Protein AF-A0A379UUY2-F1 (afdb_monomer)

Solvent-accessible surface area (backbone atoms only — not comparable to full-atom values): 5292 Å² total; per-residue (Å²): 141,87,84,82,58,84,93,48,58,80,80,43,81,86,56,57,68,67,59,55,49,51,51,55,52,46,52,56,48,60,76,78,46,75,72,44,79,42,80,49,97,50,88,100,39,69,44,76,44,72,90,71,83,90,70,68,75,93,80,58,83,89,85,84,68,92,90,55,91,86,84,86,87,131

pLDDT: mean 82.48, std 10.16, range [55.16, 93.88]

InterPro domains:
  IPR004375 NanQ anomerase/TabA/YiaL family [PF04074] (1-67)

Foldseek 3Di:
DDDDDLVVCVVCPVDDVVVNVQSVQLVVCQVPDDADWAADPDPPDIHGRDDDDDDDPVPDDDDDDPPDDDDDDD

Mean predicted aligned error: 7.1 Å

Sequence (74 aa):
MLYGNIEQLTLLPYVNNIIKKLIIEAVKIAEDQPAGRYELSFPESFLMISEGETHSSLNRKAELHKNISMFRFY

Structure (mmCIF, N/CA/C/O backbone):
data_AF-A0A379UUY2-F1
#
_entry.id   AF-A0A379UUY2-F1
#
loop_
_atom_site.group_PDB
_atom_site.id
_atom_site.type_symbol
_atom_site.label_atom_id
_atom_site.label_alt_id
_atom_site.label_comp_id
_atom_site.label_asym_id
_atom_site.label_entity_id
_atom_site.label_seq_id
_atom_site.pdbx_PDB_ins_code
_atom_site.Cartn_x
_atom_site.Cartn_y
_atom_site.Cartn_z
_atom_site.occupancy
_atom_site.B_iso_or_equiv
_atom_site.auth_seq_id
_atom_site.auth_comp_id
_atom_site.auth_asym_id
_atom_site.auth_atom_id
_atom_site.pdbx_PDB_model_num
ATOM 1 N N . MET A 1 1 ? -2.833 -15.802 0.981 1.00 71.94 1 MET A N 1
ATOM 2 C CA . MET A 1 1 ? -2.585 -14.799 -0.074 1.00 71.94 1 MET A CA 1
ATOM 3 C C . MET A 1 1 ? -3.936 -14.239 -0.474 1.00 71.94 1 MET A C 1
ATOM 5 O O . MET A 1 1 ? -4.824 -15.037 -0.742 1.00 71.94 1 MET A O 1
ATOM 9 N N . LEU A 1 2 ? -4.130 -12.923 -0.394 1.00 78.00 2 LEU A N 1
ATOM 10 C CA . LEU A 1 2 ? -5.383 -12.255 -0.762 1.00 78.00 2 LEU A CA 1
ATOM 11 C C . LEU A 1 2 ? -5.107 -11.369 -1.975 1.00 78.00 2 LEU A C 1
ATOM 13 O O . LEU A 1 2 ? -4.087 -10.686 -2.002 1.00 78.00 2 LEU A O 1
ATOM 17 N N . TYR A 1 3 ? -6.013 -11.390 -2.946 1.00 79.50 3 TYR A N 1
ATOM 18 C CA . TYR A 1 3 ? -5.966 -10.548 -4.137 1.00 79.50 3 TYR A CA 1
ATOM 19 C C . TYR A 1 3 ? -7.260 -9.746 -4.220 1.00 79.50 3 TYR A C 1
ATOM 21 O O . TYR A 1 3 ? -8.321 -10.250 -3.851 1.00 79.50 3 TYR A O 1
ATOM 29 N N . GLY A 1 4 ? -7.176 -8.504 -4.683 1.00 81.19 4 GLY A N 1
ATOM 30 C CA . GLY A 1 4 ? -8.330 -7.622 -4.795 1.00 81.19 4 GLY A CA 1
ATOM 31 C C . GLY A 1 4 ? -7.987 -6.329 -5.521 1.00 81.19 4 GLY A C 1
ATOM 32 O O . GLY A 1 4 ? -6.818 -6.041 -5.764 1.00 81.19 4 GLY A O 1
ATOM 33 N N . ASN A 1 5 ? -9.023 -5.565 -5.860 1.00 84.69 5 ASN A N 1
ATOM 34 C CA . ASN A 1 5 ? -8.899 -4.246 -6.470 1.00 84.69 5 ASN A CA 1
ATOM 35 C C . ASN A 1 5 ? -8.924 -3.164 -5.370 1.00 84.69 5 ASN A C 1
ATOM 37 O O . ASN A 1 5 ? -9.809 -3.174 -4.509 1.00 84.69 5 ASN A O 1
ATOM 41 N N . ILE A 1 6 ? -7.967 -2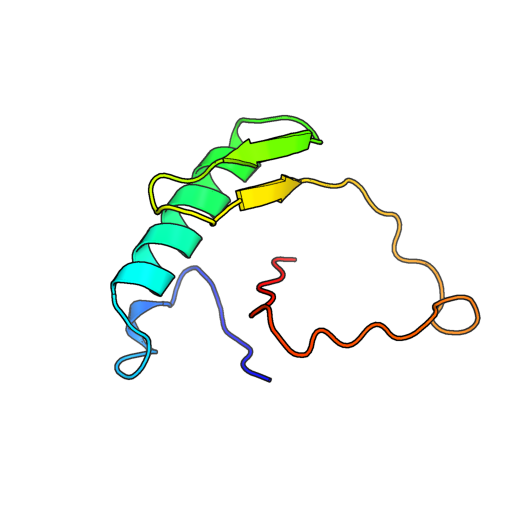.230 -5.413 1.00 85.38 6 ILE A N 1
ATOM 42 C CA . ILE A 1 6 ? -7.876 -1.079 -4.500 1.00 85.38 6 ILE A CA 1
ATOM 43 C C . ILE A 1 6 ? -9.111 -0.165 -4.565 1.00 85.38 6 ILE A C 1
ATOM 45 O O . ILE A 1 6 ? -9.485 0.444 -3.567 1.00 85.38 6 ILE A O 1
ATOM 49 N N . GLU A 1 7 ? -9.806 -0.127 -5.698 1.00 86.44 7 GLU A N 1
ATOM 50 C CA . GLU A 1 7 ? -11.040 0.642 -5.886 1.00 86.44 7 GLU A CA 1
ATOM 51 C C . GLU A 1 7 ? -12.249 -0.027 -5.212 1.00 86.44 7 GLU A C 1
ATOM 53 O O . GLU A 1 7 ? -13.290 0.594 -5.011 1.00 86.44 7 GLU A O 1
ATOM 58 N N . GLN A 1 8 ? -12.122 -1.304 -4.833 1.00 86.81 8 GLN A N 1
ATOM 59 C CA . GLN A 1 8 ? -13.205 -2.128 -4.290 1.00 86.81 8 GLN A CA 1
ATOM 60 C C . GLN A 1 8 ? -12.922 -2.621 -2.862 1.00 86.81 8 GLN A C 1
ATOM 62 O O . GLN A 1 8 ? -13.452 -3.645 -2.429 1.00 86.81 8 GLN A O 1
ATOM 67 N N . LEU A 1 9 ? -12.128 -1.880 -2.077 1.00 83.19 9 LEU A N 1
ATOM 68 C CA . LEU A 1 9 ? -11.803 -2.215 -0.676 1.00 83.19 9 LEU A CA 1
ATOM 69 C C . LEU A 1 9 ? -13.036 -2.382 0.233 1.00 83.19 9 LEU A C 1
ATOM 71 O O . LEU A 1 9 ? -12.960 -3.017 1.291 1.00 83.19 9 LEU A O 1
ATOM 75 N N . THR A 1 10 ? -14.179 -1.820 -0.160 1.00 82.81 10 THR A N 1
ATOM 76 C CA . THR A 1 10 ? -15.468 -1.976 0.528 1.00 82.81 10 THR A CA 1
ATOM 77 C C . THR A 1 10 ? -15.983 -3.417 0.498 1.00 82.81 10 THR A C 1
ATOM 79 O O . THR A 1 10 ? -16.647 -3.829 1.446 1.00 82.81 10 THR A O 1
ATOM 82 N N . LEU A 1 11 ? -15.602 -4.213 -0.510 1.00 84.38 11 LEU A N 1
ATOM 83 C CA . LEU A 1 11 ? -15.964 -5.631 -0.646 1.00 84.38 11 LEU A CA 1
ATOM 84 C C . LEU A 1 11 ? -15.183 -6.556 0.300 1.00 84.38 11 LEU A C 1
ATOM 86 O O . LEU A 1 11 ? -15.417 -7.762 0.317 1.00 84.38 11 LEU A O 1
ATOM 90 N N . LEU A 1 12 ? -14.270 -6.006 1.107 1.00 83.62 12 LEU A N 1
ATOM 91 C CA . LEU A 1 12 ? -13.464 -6.738 2.083 1.00 83.62 12 LEU A CA 1
ATOM 92 C C . LEU A 1 12 ? -13.942 -6.430 3.517 1.00 83.62 12 LEU A C 1
ATOM 94 O O . LEU A 1 12 ? -13.243 -5.735 4.263 1.00 83.62 12 LEU A O 1
ATOM 98 N N . PRO A 1 13 ? -15.133 -6.892 3.947 1.00 80.81 13 PRO A N 1
ATOM 99 C CA . PRO A 1 13 ? -15.702 -6.540 5.254 1.00 80.81 13 PRO A CA 1
ATOM 100 C C . PRO A 1 13 ? -14.885 -7.092 6.430 1.00 80.81 13 PRO A C 1
ATOM 102 O O . PRO A 1 13 ? -14.898 -6.517 7.512 1.00 80.81 13 PRO A O 1
ATOM 105 N N . TYR A 1 14 ? -14.136 -8.172 6.205 1.00 82.81 14 TYR A N 1
ATOM 106 C CA . TYR A 1 14 ? -13.288 -8.836 7.196 1.00 82.81 14 TYR A CA 1
ATOM 107 C C . TYR A 1 14 ? -11.896 -8.203 7.345 1.00 82.81 14 TYR A C 1
ATOM 109 O O . TYR A 1 14 ? -11.154 -8.556 8.259 1.00 82.81 14 TYR A O 1
ATOM 117 N N . VAL A 1 15 ? -11.508 -7.287 6.450 1.00 84.12 15 VAL A N 1
ATOM 118 C CA . VAL A 1 15 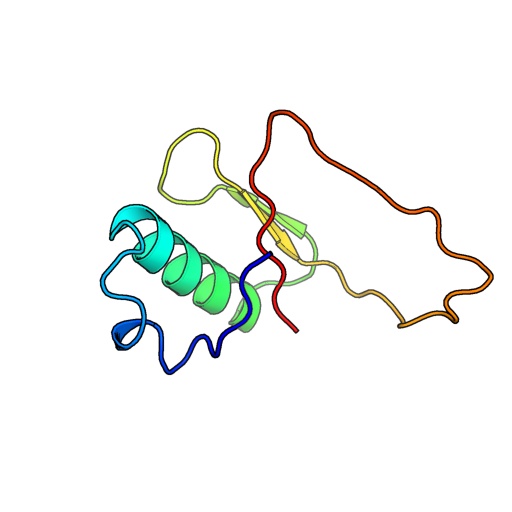? -10.211 -6.607 6.539 1.00 84.12 15 VAL A CA 1
ATOM 119 C C . VAL A 1 15 ? -10.318 -5.442 7.511 1.00 84.12 15 VAL A C 1
ATOM 121 O O . VAL A 1 15 ? -11.197 -4.588 7.381 1.00 84.12 15 VAL A O 1
ATOM 124 N N . ASN A 1 16 ? -9.386 -5.399 8.465 1.00 87.69 16 ASN A N 1
ATOM 125 C CA . ASN A 1 16 ? -9.302 -4.342 9.466 1.00 87.69 16 ASN A CA 1
ATOM 126 C C . ASN A 1 16 ? -9.269 -2.955 8.794 1.00 87.69 16 ASN A C 1
ATOM 128 O O . ASN A 1 16 ? -8.527 -2.726 7.837 1.00 87.69 16 ASN A O 1
ATOM 132 N N . ASN A 1 17 ? -10.045 -2.011 9.327 1.00 89.25 17 ASN A N 1
ATOM 133 C CA . ASN A 1 17 ? -10.106 -0.636 8.833 1.00 89.25 17 ASN A CA 1
ATOM 134 C C . ASN A 1 17 ? -8.740 0.066 8.823 1.00 89.25 17 ASN A C 1
ATOM 136 O O . ASN A 1 17 ? -8.518 0.921 7.970 1.00 89.25 17 ASN A O 1
ATOM 140 N N . ILE A 1 18 ? -7.824 -0.299 9.725 1.00 89.94 18 ILE A N 1
ATOM 141 C CA . ILE A 1 18 ? -6.447 0.218 9.732 1.00 89.94 18 ILE A CA 1
ATOM 142 C C . ILE A 1 18 ? -5.735 -0.160 8.429 1.00 89.94 18 ILE A C 1
ATOM 144 O O . ILE A 1 18 ? -5.161 0.704 7.777 1.00 89.94 18 ILE A O 1
ATOM 148 N N . ILE A 1 19 ? -5.853 -1.418 7.992 1.00 88.81 19 ILE A N 1
ATOM 149 C CA . ILE A 1 19 ? -5.249 -1.889 6.738 1.00 88.81 19 ILE A CA 1
ATOM 150 C C . ILE A 1 19 ? -5.849 -1.134 5.549 1.00 88.81 19 ILE A C 1
ATOM 152 O O . ILE A 1 19 ? -5.114 -0.677 4.682 1.00 88.81 19 ILE A O 1
ATOM 156 N N . LYS A 1 20 ? -7.173 -0.930 5.523 1.00 89.81 20 LYS A N 1
ATOM 157 C CA . LYS A 1 20 ? -7.828 -0.157 4.451 1.00 89.81 20 LYS A CA 1
ATOM 158 C C . LYS A 1 20 ? -7.309 1.280 4.381 1.00 89.81 20 LYS A C 1
ATOM 160 O O . LYS A 1 20 ? -7.041 1.770 3.290 1.00 89.81 20 LYS A O 1
ATOM 165 N N . LYS A 1 21 ? -7.143 1.940 5.532 1.00 91.12 21 LYS A N 1
ATOM 166 C CA . LYS A 1 21 ? -6.574 3.294 5.608 1.00 91.12 21 LYS A CA 1
ATOM 167 C C . LYS A 1 21 ? -5.136 3.332 5.095 1.00 91.12 21 LYS A C 1
ATOM 169 O O . LYS A 1 21 ? -4.829 4.207 4.297 1.00 91.12 21 LYS A O 1
ATOM 174 N N . LEU A 1 22 ? -4.309 2.362 5.489 1.00 92.12 22 LEU A N 1
ATOM 175 C CA . LEU A 1 22 ? -2.923 2.254 5.030 1.00 92.12 22 LEU A CA 1
ATOM 176 C C . LEU A 1 22 ? -2.824 2.030 3.519 1.00 92.12 22 LEU A C 1
ATOM 178 O O . LEU A 1 22 ? -1.985 2.647 2.879 1.00 92.12 22 LEU A O 1
ATOM 182 N N . ILE A 1 23 ? -3.700 1.204 2.935 1.00 91.12 23 ILE A N 1
ATOM 183 C CA . ILE A 1 23 ? -3.753 1.011 1.477 1.00 91.12 23 ILE A CA 1
ATOM 184 C C . ILE A 1 23 ? -4.088 2.333 0.777 1.00 91.12 23 ILE A C 1
ATOM 186 O O . ILE A 1 23 ? -3.402 2.715 -0.164 1.00 91.12 23 ILE A O 1
ATOM 190 N N . ILE A 1 24 ? -5.115 3.049 1.245 1.00 91.38 24 ILE A N 1
ATOM 191 C CA . ILE A 1 24 ? -5.534 4.328 0.648 1.00 91.38 24 ILE A CA 1
ATOM 192 C C . ILE A 1 24 ? -4.426 5.384 0.763 1.00 91.38 24 ILE A C 1
ATOM 194 O O . ILE A 1 24 ? -4.183 6.125 -0.184 1.00 91.38 24 ILE A O 1
ATOM 198 N N . GLU A 1 25 ? -3.765 5.470 1.917 1.00 93.56 25 GLU A N 1
ATOM 199 C CA . GLU A 1 25 ? -2.632 6.373 2.138 1.00 93.56 25 GLU A CA 1
ATOM 200 C C . GLU A 1 25 ? -1.459 6.034 1.214 1.00 93.56 25 GLU A C 1
ATOM 202 O O . GLU A 1 25 ? -0.937 6.913 0.534 1.00 93.56 25 GLU A O 1
ATOM 207 N N . ALA A 1 26 ? -1.091 4.755 1.136 1.00 92.06 26 ALA A N 1
ATOM 208 C CA . ALA A 1 26 ? 0.001 4.290 0.298 1.00 92.06 26 ALA A CA 1
ATOM 209 C C . ALA A 1 26 ? -0.246 4.561 -1.196 1.00 92.06 26 ALA A C 1
ATOM 211 O O . ALA A 1 26 ? 0.668 5.005 -1.884 1.00 92.06 26 ALA A O 1
ATOM 212 N N . VAL A 1 27 ? -1.472 4.348 -1.690 1.00 91.31 27 VAL A N 1
ATOM 213 C CA . VAL A 1 27 ? -1.838 4.650 -3.086 1.00 91.31 27 VAL A CA 1
ATOM 214 C C . VAL A 1 27 ? -1.675 6.140 -3.383 1.00 91.31 27 VAL A C 1
ATOM 216 O O . VAL A 1 27 ? -1.037 6.488 -4.367 1.00 91.31 27 VAL A O 1
ATOM 219 N N . LYS A 1 28 ? -2.155 7.022 -2.498 1.00 92.00 28 LYS A N 1
ATOM 220 C CA . LYS A 1 28 ? -2.005 8.477 -2.676 1.00 92.00 28 LYS A CA 1
ATOM 221 C C . LYS A 1 28 ? -0.544 8.917 -2.723 1.00 92.00 28 LYS A C 1
ATOM 223 O O . LYS A 1 28 ? -0.176 9.744 -3.543 1.00 92.00 28 LYS A O 1
ATOM 228 N N . ILE A 1 29 ? 0.295 8.365 -1.845 1.00 91.44 29 ILE A N 1
ATOM 229 C CA . ILE A 1 29 ? 1.733 8.666 -1.853 1.00 91.44 29 ILE A CA 1
ATOM 230 C C . ILE A 1 29 ? 2.362 8.175 -3.162 1.00 91.44 29 ILE A C 1
ATOM 232 O O . ILE A 1 29 ? 3.171 8.889 -3.741 1.00 91.44 29 ILE A O 1
ATOM 236 N N . ALA A 1 30 ? 1.973 6.994 -3.650 1.00 89.50 30 ALA A N 1
ATOM 237 C CA . ALA A 1 30 ? 2.505 6.426 -4.885 1.00 89.50 30 ALA A CA 1
ATOM 238 C C . ALA A 1 30 ? 2.123 7.199 -6.158 1.00 89.50 30 ALA A C 1
ATOM 240 O O . ALA A 1 30 ? 2.874 7.152 -7.127 1.00 89.50 30 ALA A O 1
ATOM 241 N N . GLU A 1 31 ? 0.990 7.904 -6.165 1.00 89.06 31 GLU A N 1
ATOM 242 C CA . GLU A 1 31 ? 0.575 8.751 -7.292 1.00 89.06 31 GLU A CA 1
ATOM 243 C C . GLU A 1 31 ? 1.426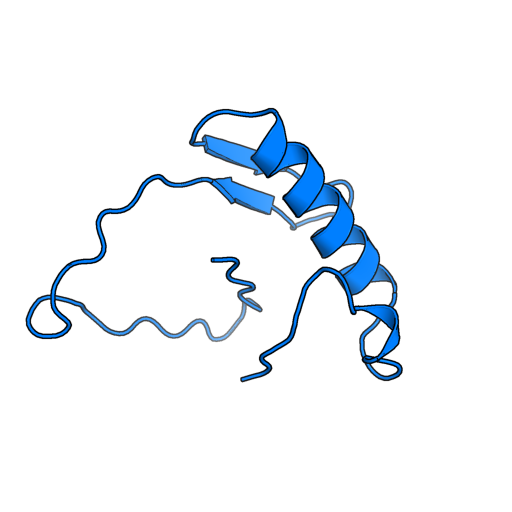 10.028 -7.414 1.00 89.06 31 GLU A C 1
ATOM 245 O O . GLU A 1 31 ? 1.698 10.476 -8.527 1.00 89.06 31 GLU A O 1
ATOM 250 N N . ASP A 1 32 ? 1.876 10.587 -6.284 1.00 89.12 32 ASP A N 1
ATOM 251 C CA . ASP A 1 32 ? 2.530 11.903 -6.236 1.00 89.12 32 ASP A CA 1
ATOM 252 C C . ASP A 1 32 ? 4.053 11.852 -6.011 1.00 89.12 32 ASP A C 1
ATOM 254 O O . ASP A 1 32 ? 4.745 12.849 -6.240 1.00 89.12 32 ASP A O 1
ATOM 258 N N . GLN A 1 33 ? 4.595 10.736 -5.512 1.00 90.25 33 GLN A N 1
ATOM 259 C CA . GLN A 1 33 ? 5.990 10.639 -5.068 1.00 90.25 33 GLN A CA 1
ATOM 260 C C . GLN A 1 33 ? 6.843 9.713 -5.950 1.00 90.25 33 GLN A C 1
ATOM 262 O O . GLN A 1 33 ? 6.359 8.689 -6.431 1.00 90.25 33 GLN A O 1
ATOM 267 N N . PRO A 1 34 ? 8.141 10.031 -6.136 1.00 89.31 34 PRO A N 1
ATOM 268 C CA . PRO A 1 34 ? 9.066 9.173 -6.872 1.00 89.31 34 PRO A CA 1
ATOM 269 C C . PRO A 1 34 ? 9.404 7.882 -6.104 1.00 89.31 34 PRO A C 1
ATOM 271 O O . PRO A 1 34 ? 9.007 7.676 -4.958 1.00 89.31 34 PRO A O 1
ATOM 274 N N . ALA A 1 35 ? 10.191 7.004 -6.731 1.00 90.19 35 ALA A N 1
ATOM 275 C CA . ALA A 1 35 ? 10.704 5.801 -6.083 1.00 90.19 35 ALA A CA 1
ATOM 276 C C . ALA A 1 35 ? 11.470 6.125 -4.783 1.00 90.19 35 ALA A C 1
ATOM 278 O O . ALA A 1 35 ? 12.329 7.008 -4.742 1.00 90.19 35 ALA A O 1
ATOM 279 N N . GLY A 1 36 ? 11.180 5.378 -3.718 1.00 90.75 36 GLY A N 1
ATOM 280 C CA . GLY A 1 36 ? 11.722 5.630 -2.388 1.00 90.75 36 GLY A CA 1
ATOM 281 C C . GLY A 1 36 ? 10.977 4.897 -1.274 1.00 90.75 36 GLY A C 1
ATOM 282 O O . GLY A 1 36 ? 9.997 4.186 -1.505 1.00 90.75 36 GLY A O 1
ATOM 283 N N . ARG A 1 37 ? 11.459 5.076 -0.040 1.00 92.75 37 ARG A N 1
ATOM 284 C CA . ARG A 1 37 ? 10.797 4.595 1.179 1.00 92.75 37 ARG A CA 1
ATOM 285 C C . ARG A 1 37 ? 10.080 5.756 1.862 1.00 92.75 37 ARG A C 1
ATOM 287 O O . ARG A 1 37 ? 10.712 6.766 2.161 1.00 92.75 37 ARG A O 1
ATOM 294 N N . TYR A 1 38 ? 8.808 5.557 2.182 1.00 93.38 38 TYR A N 1
ATOM 295 C CA . TYR A 1 38 ? 7.946 6.538 2.835 1.00 93.38 38 TYR A CA 1
ATOM 296 C C . TYR A 1 38 ? 7.309 5.909 4.071 1.00 93.38 38 TYR A C 1
ATOM 298 O O . TYR A 1 38 ? 6.718 4.836 3.989 1.00 93.38 38 TYR A O 1
ATOM 306 N N . GLU A 1 39 ? 7.447 6.551 5.226 1.00 93.88 39 GLU A N 1
ATOM 307 C CA . GLU A 1 39 ? 6.733 6.131 6.435 1.00 93.88 39 GLU A CA 1
ATOM 308 C C . GLU A 1 39 ? 5.248 6.484 6.298 1.00 93.88 39 GLU A C 1
ATOM 310 O O . GLU A 1 39 ? 4.903 7.537 5.758 1.00 93.88 39 GLU A O 1
ATOM 315 N N . LEU A 1 40 ? 4.377 5.593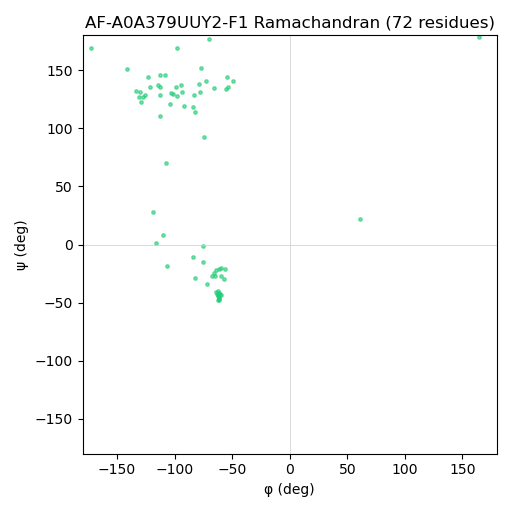 6.766 1.00 92.44 40 LEU A N 1
ATOM 316 C CA . LEU A 1 40 ? 2.931 5.805 6.765 1.00 92.44 40 LEU A CA 1
ATOM 317 C C . LEU A 1 40 ? 2.465 6.300 8.139 1.00 92.44 40 LEU A C 1
ATOM 319 O O . LEU A 1 40 ? 3.191 6.255 9.132 1.00 92.44 40 LEU A O 1
ATOM 323 N N . SER A 1 41 ? 1.216 6.753 8.213 1.00 90.50 41 SER A N 1
ATOM 324 C CA . SER A 1 41 ? 0.621 7.309 9.431 1.00 90.50 41 SER A CA 1
ATOM 325 C C . SER A 1 41 ? 0.534 6.335 10.614 1.00 90.50 41 SER A C 1
ATOM 327 O O . SER A 1 41 ? 0.410 6.776 11.760 1.00 90.50 41 SER A O 1
ATOM 329 N N . PHE A 1 42 ? 0.582 5.020 10.373 1.00 90.75 42 PHE A N 1
ATOM 330 C CA . PHE A 1 42 ? 0.547 4.014 11.434 1.00 90.75 42 PHE A CA 1
ATOM 331 C C . PHE A 1 42 ? 1.971 3.597 11.848 1.00 90.75 42 PHE A C 1
ATOM 333 O O . PHE A 1 42 ? 2.814 3.371 10.976 1.00 90.75 42 PHE A O 1
ATOM 340 N N . PRO A 1 43 ? 2.261 3.442 13.155 1.00 89.44 43 PRO A N 1
ATOM 341 C CA . PRO A 1 43 ? 3.584 3.028 13.615 1.00 89.44 43 PRO A CA 1
ATOM 342 C C . PRO A 1 43 ? 4.053 1.720 12.971 1.00 89.44 43 PRO A C 1
ATOM 344 O O . PRO A 1 43 ? 3.253 0.811 12.751 1.00 89.44 43 PRO A O 1
ATOM 347 N N . GLU A 1 44 ? 5.357 1.631 12.701 1.00 89.44 44 GLU A N 1
ATOM 348 C CA . GLU A 1 44 ? 6.014 0.446 12.121 1.00 89.44 44 GLU A CA 1
ATOM 349 C C . GLU A 1 44 ? 5.497 0.048 10.725 1.00 89.44 44 GLU A C 1
ATOM 351 O O . GLU A 1 44 ? 5.665 -1.094 10.292 1.00 89.44 44 GLU A O 1
ATOM 356 N N . SER A 1 45 ? 4.890 0.988 9.995 1.00 90.88 45 SER A N 1
ATOM 357 C CA . SER A 1 45 ? 4.408 0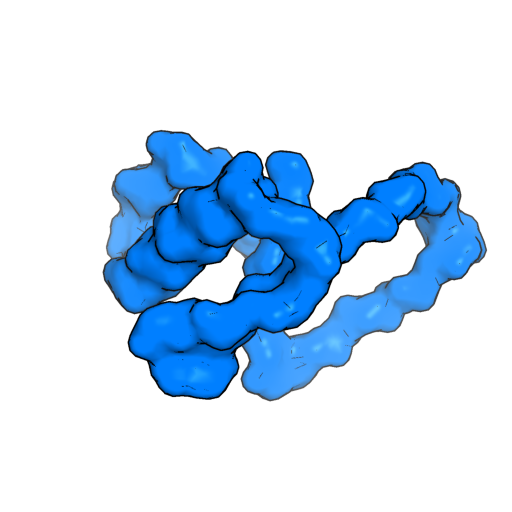.767 8.634 1.00 90.88 45 SER A CA 1
ATOM 358 C C . SER A 1 45 ? 5.049 1.735 7.645 1.00 90.88 45 SER A C 1
ATOM 360 O O . SER A 1 45 ? 5.167 2.932 7.895 1.00 90.88 45 SE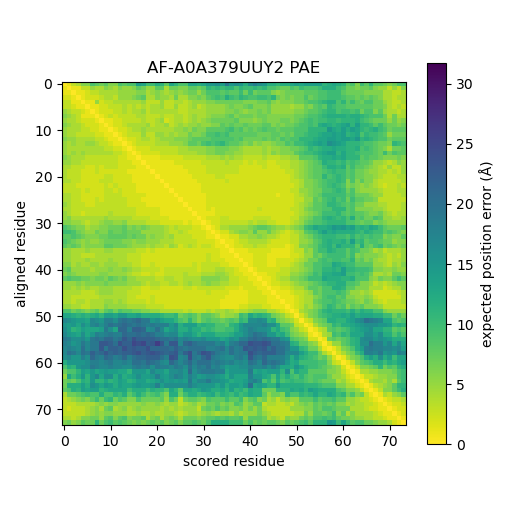R A O 1
ATOM 362 N N . PHE A 1 46 ? 5.469 1.198 6.502 1.00 92.25 46 PHE A N 1
ATOM 363 C CA . PHE A 1 46 ? 6.130 1.959 5.451 1.00 92.25 46 PHE A CA 1
ATOM 364 C C . PHE A 1 46 ? 5.666 1.489 4.072 1.00 92.25 46 PHE A C 1
ATOM 366 O O . PHE A 1 46 ? 5.332 0.320 3.867 1.00 92.25 46 PHE A O 1
ATOM 373 N N . LEU A 1 47 ? 5.685 2.412 3.118 1.00 92.06 47 LEU A N 1
ATOM 374 C CA . LEU A 1 47 ? 5.553 2.163 1.694 1.00 92.06 47 LEU A CA 1
ATOM 375 C C . LEU A 1 47 ? 6.945 2.159 1.060 1.00 92.06 47 LEU A C 1
ATOM 377 O O . LEU A 1 47 ? 7.772 3.032 1.323 1.00 92.06 47 LEU A O 1
ATOM 381 N N . MET A 1 48 ? 7.186 1.181 0.195 1.00 91.94 48 MET A N 1
ATOM 382 C CA . MET A 1 48 ? 8.341 1.153 -0.693 1.00 91.94 48 MET A CA 1
ATOM 383 C C . MET A 1 48 ? 7.836 1.317 -2.125 1.00 91.94 48 MET A C 1
ATOM 385 O O . MET A 1 48 ? 7.182 0.414 -2.645 1.00 91.94 48 MET A O 1
ATOM 389 N N . ILE A 1 49 ? 8.129 2.456 -2.748 1.00 90.62 49 ILE A N 1
ATOM 390 C CA . ILE A 1 49 ? 7.892 2.684 -4.174 1.00 90.62 49 ILE A CA 1
ATOM 391 C C . ILE A 1 49 ? 9.169 2.278 -4.894 1.00 90.62 49 ILE A C 1
ATOM 393 O O . ILE A 1 49 ? 10.240 2.829 -4.638 1.00 90.62 49 ILE A O 1
ATOM 397 N N . SER A 1 50 ? 9.073 1.297 -5.778 1.00 85.00 50 SER A N 1
ATOM 398 C CA . SER A 1 50 ? 10.192 0.869 -6.603 1.00 85.00 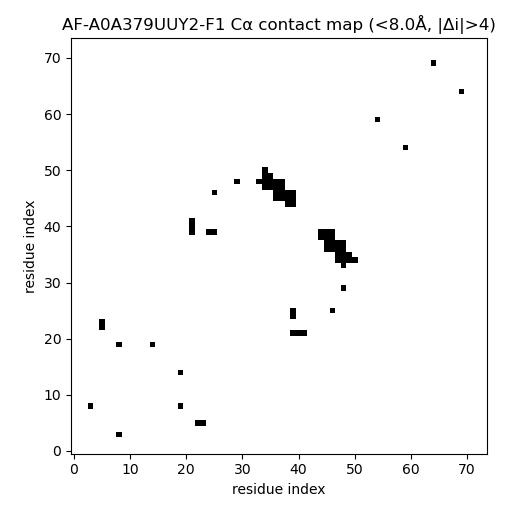50 SER A CA 1
ATOM 399 C C . SER A 1 50 ? 9.749 0.716 -8.045 1.00 85.00 50 SER A C 1
ATOM 401 O O . SER A 1 50 ? 8.736 0.086 -8.344 1.00 85.00 50 SER A O 1
ATOM 403 N N . GLU A 1 51 ? 10.539 1.284 -8.947 1.00 77.00 51 GLU A N 1
ATOM 404 C CA . GLU A 1 51 ? 10.435 1.005 -10.370 1.00 77.00 51 GLU A CA 1
ATOM 405 C C . GLU A 1 51 ? 11.196 -0.294 -10.631 1.00 77.00 51 GLU A C 1
ATOM 407 O O . GLU A 1 51 ? 12.403 -0.389 -10.404 1.00 77.00 51 GLU A O 1
ATOM 412 N N . GLY A 1 52 ? 10.474 -1.338 -11.025 1.00 67.12 52 GLY A N 1
ATOM 413 C CA . GLY A 1 52 ? 11.053 -2.643 -11.307 1.00 67.12 52 GLY A CA 1
ATOM 414 C C . GLY A 1 52 ? 10.592 -3.143 -12.662 1.00 67.12 52 GLY A C 1
ATOM 415 O O . GLY A 1 52 ? 9.394 -3.316 -12.886 1.00 67.12 52 GLY A O 1
ATOM 416 N N . GLU A 1 53 ? 11.536 -3.437 -13.551 1.00 61.66 53 GLU A N 1
ATOM 417 C CA . GLU A 1 53 ? 11.225 -4.173 -14.770 1.00 61.66 53 GLU A CA 1
ATOM 418 C C . GLU A 1 53 ? 10.774 -5.597 -14.417 1.00 61.66 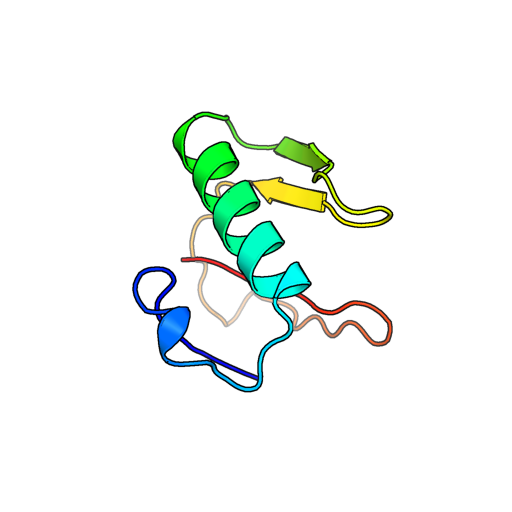53 GLU A C 1
ATOM 420 O O . GLU A 1 53 ? 11.366 -6.299 -13.587 1.00 61.66 53 GLU A O 1
ATOM 425 N N . THR A 1 54 ? 9.690 -6.050 -15.047 1.00 65.75 54 THR A N 1
ATOM 426 C CA . THR A 1 54 ? 9.191 -7.409 -14.828 1.00 65.75 54 THR A CA 1
ATOM 427 C C . THR A 1 54 ? 10.102 -8.402 -15.548 1.00 65.75 54 THR A C 1
ATOM 429 O O . THR A 1 54 ? 9.910 -8.714 -16.718 1.00 65.75 54 THR A O 1
ATOM 432 N N . HIS A 1 55 ? 11.102 -8.931 -14.843 1.00 61.97 55 HIS A N 1
ATOM 433 C CA . HIS A 1 55 ? 11.984 -9.961 -15.393 1.00 61.97 55 HIS A CA 1
ATOM 434 C C . HIS A 1 55 ? 11.328 -11.350 -15.408 1.00 61.97 55 HIS A C 1
ATOM 436 O O . HIS A 1 55 ? 10.500 -11.684 -14.556 1.00 61.97 55 HIS A O 1
ATOM 442 N N . SER A 1 56 ? 11.739 -12.203 -16.350 1.00 64.25 56 SER A N 1
ATOM 443 C CA . SER A 1 56 ? 11.351 -13.621 -16.414 1.00 64.25 56 SER A CA 1
ATOM 444 C C . SER A 1 56 ? 11.535 -14.334 -15.063 1.00 64.25 56 SER A C 1
ATOM 446 O O . SER A 1 56 ? 12.499 -14.099 -14.332 1.00 64.25 56 SER A O 1
ATOM 448 N N . SER A 1 57 ? 10.592 -15.213 -14.722 1.00 60.34 57 SER A N 1
ATOM 449 C CA . SER A 1 57 ? 10.574 -15.999 -13.480 1.00 60.34 57 SER A CA 1
ATOM 450 C C . SER A 1 57 ? 11.797 -16.906 -13.300 1.00 60.34 57 SER A C 1
ATOM 452 O O . SER A 1 57 ? 12.108 -17.257 -12.166 1.00 60.34 57 SER A O 1
ATOM 454 N N . LEU A 1 58 ? 12.530 -17.227 -14.374 1.00 60.94 58 LEU A N 1
ATOM 455 C CA . LEU A 1 58 ? 13.735 -18.068 -14.328 1.00 60.94 58 LEU A CA 1
ATOM 456 C C . LEU A 1 58 ? 14.896 -17.450 -13.526 1.00 60.94 58 LEU A C 1
ATOM 458 O O . LEU A 1 58 ? 15.739 -18.189 -13.030 1.00 60.94 58 LEU A O 1
ATOM 462 N N . ASN A 1 59 ? 14.917 -16.123 -13.346 1.00 55.16 59 ASN A N 1
ATOM 463 C CA . ASN A 1 59 ? 15.994 -15.403 -12.649 1.00 55.16 59 ASN A CA 1
ATOM 464 C C . ASN A 1 59 ? 15.584 -14.823 -11.280 1.00 55.16 59 ASN A C 1
ATOM 466 O O . ASN A 1 59 ? 16.352 -14.068 -10.684 1.00 55.16 59 ASN A O 1
ATOM 470 N N . ARG A 1 60 ? 14.385 -15.134 -10.761 1.00 59.72 60 ARG A N 1
ATOM 471 C CA . ARG A 1 60 ? 13.875 -14.553 -9.503 1.00 59.72 60 ARG A CA 1
ATOM 472 C C . ARG A 1 60 ? 13.976 -15.536 -8.332 1.00 59.72 60 ARG A C 1
ATOM 474 O O . ARG A 1 60 ? 13.500 -16.663 -8.422 1.00 59.72 60 ARG A O 1
ATOM 481 N N . LYS A 1 61 ? 14.544 -15.093 -7.202 1.00 66.88 61 LYS A N 1
ATOM 482 C CA . LYS A 1 61 ? 14.460 -15.818 -5.921 1.00 66.88 61 LYS A CA 1
ATOM 483 C C . LYS A 1 61 ? 13.094 -15.569 -5.278 1.00 66.88 61 LYS A C 1
ATOM 485 O O . LYS A 1 61 ? 12.604 -14.443 -5.287 1.00 66.88 61 LYS A O 1
ATOM 490 N N . ALA A 1 62 ? 12.484 -16.614 -4.723 1.00 68.06 62 ALA A N 1
ATOM 491 C CA . ALA A 1 62 ? 11.265 -16.482 -3.932 1.00 68.06 62 ALA A CA 1
ATOM 492 C C . ALA A 1 62 ? 11.606 -15.968 -2.524 1.00 68.06 62 ALA A C 1
ATOM 494 O O . ALA A 1 62 ? 12.487 -16.517 -1.864 1.00 68.06 62 ALA A O 1
ATOM 495 N N . GLU A 1 63 ? 10.892 -14.943 -2.062 1.00 71.56 63 GLU A N 1
ATOM 496 C CA . GLU A 1 63 ? 11.035 -14.382 -0.716 1.00 71.56 63 GLU A CA 1
ATOM 497 C C . GLU A 1 63 ? 9.777 -14.656 0.110 1.00 71.56 63 GLU A C 1
ATOM 499 O O . GLU A 1 63 ? 8.653 -14.489 -0.369 1.00 71.56 63 GLU A O 1
ATOM 504 N N . LEU A 1 64 ? 9.964 -15.072 1.365 1.00 74.25 64 LEU A N 1
ATOM 505 C CA . LEU A 1 64 ? 8.881 -15.296 2.318 1.00 74.25 64 LEU A CA 1
ATOM 506 C C . LEU A 1 64 ? 9.209 -14.609 3.642 1.00 74.25 64 LEU A C 1
ATOM 508 O O . LEU A 1 64 ? 10.260 -14.845 4.237 1.00 74.25 64 LEU A O 1
ATOM 512 N N . HIS A 1 65 ? 8.277 -13.788 4.119 1.00 75.81 65 HIS A N 1
ATOM 513 C CA . HIS A 1 65 ? 8.422 -13.021 5.350 1.00 75.81 65 HIS A CA 1
ATOM 514 C C . HIS A 1 65 ? 7.599 -13.673 6.465 1.00 75.81 65 HIS A C 1
ATOM 516 O O . HIS A 1 65 ? 6.390 -13.836 6.328 1.00 75.81 65 HIS A O 1
ATOM 522 N N . LYS A 1 66 ? 8.251 -14.070 7.568 1.00 75.06 66 LYS A N 1
ATOM 523 C CA . LYS A 1 66 ? 7.583 -14.740 8.704 1.00 75.06 66 LYS A CA 1
ATOM 524 C C . LYS A 1 66 ? 6.903 -13.774 9.678 1.00 75.06 66 LYS A C 1
ATOM 526 O O . LYS A 1 66 ? 5.912 -14.144 10.292 1.00 75.06 66 LYS A O 1
ATOM 531 N N . ASN A 1 67 ? 7.423 -12.552 9.794 1.00 83.75 67 ASN A N 1
ATOM 532 C CA . ASN A 1 67 ? 7.007 -11.585 10.819 1.00 83.75 67 ASN A CA 1
ATOM 533 C C . ASN A 1 67 ? 6.362 -10.322 10.230 1.00 83.75 67 ASN A C 1
ATOM 535 O O . ASN A 1 67 ? 6.029 -9.406 10.971 1.00 83.75 67 ASN A O 1
ATOM 539 N N . ILE A 1 68 ? 6.229 -10.246 8.903 1.00 76.31 68 ILE A N 1
ATOM 540 C CA . ILE A 1 68 ? 5.775 -9.044 8.200 1.00 76.31 68 ILE A CA 1
ATOM 541 C C . ILE A 1 68 ? 4.665 -9.442 7.235 1.00 76.31 68 ILE A C 1
ATOM 543 O O . ILE A 1 68 ? 4.814 -10.385 6.457 1.00 76.31 68 ILE A O 1
ATOM 547 N N . SER A 1 69 ? 3.560 -8.698 7.275 1.00 78.44 69 SER A N 1
ATOM 548 C CA . SER A 1 69 ? 2.521 -8.777 6.249 1.00 78.44 69 SER A CA 1
ATOM 549 C C . SER A 1 69 ? 2.915 -7.884 5.078 1.00 78.44 69 SER A C 1
ATOM 551 O O . SER A 1 69 ? 3.062 -6.677 5.245 1.00 78.44 69 SER A O 1
ATOM 553 N N . MET A 1 70 ? 3.104 -8.477 3.901 1.00 82.50 70 MET A N 1
ATOM 554 C CA . MET A 1 70 ? 3.465 -7.749 2.686 1.00 82.50 70 MET A CA 1
ATOM 555 C C . MET A 1 70 ? 2.222 -7.476 1.838 1.00 82.50 70 MET A C 1
ATOM 557 O O . MET A 1 70 ? 1.485 -8.403 1.496 1.00 82.50 70 MET A O 1
ATOM 561 N N . PHE A 1 71 ? 2.035 -6.213 1.461 1.00 80.62 71 PHE A N 1
ATOM 562 C CA . PHE A 1 71 ? 1.027 -5.773 0.501 1.00 80.62 71 PHE A CA 1
ATOM 563 C C . PHE A 1 71 ? 1.744 -5.277 -0.750 1.00 80.62 71 PHE A C 1
ATOM 565 O O . PHE A 1 71 ? 2.682 -4.489 -0.652 1.00 80.62 71 PHE A O 1
ATOM 572 N N . ARG A 1 72 ? 1.336 -5.775 -1.917 1.00 80.62 72 ARG A N 1
ATOM 573 C CA . ARG A 1 72 ? 1.941 -5.423 -3.201 1.00 80.62 72 ARG A CA 1
ATOM 574 C C . ARG A 1 72 ? 0.858 -4.935 -4.147 1.00 80.62 72 ARG A C 1
ATOM 576 O O . ARG A 1 72 ? -0.145 -5.623 -4.324 1.00 80.62 72 ARG A O 1
ATOM 583 N N . PHE A 1 73 ? 1.090 -3.767 -4.728 1.00 74.44 73 PHE A N 1
ATOM 584 C CA . PHE A 1 73 ? 0.213 -3.127 -5.701 1.00 74.44 73 PHE A CA 1
ATOM 585 C C . PHE A 1 73 ? 0.879 -3.200 -7.079 1.00 74.44 73 PHE A C 1
ATOM 587 O O . PHE A 1 73 ? 2.111 -3.202 -7.161 1.00 74.44 73 PHE A O 1
ATOM 594 N N . TYR A 1 74 ? 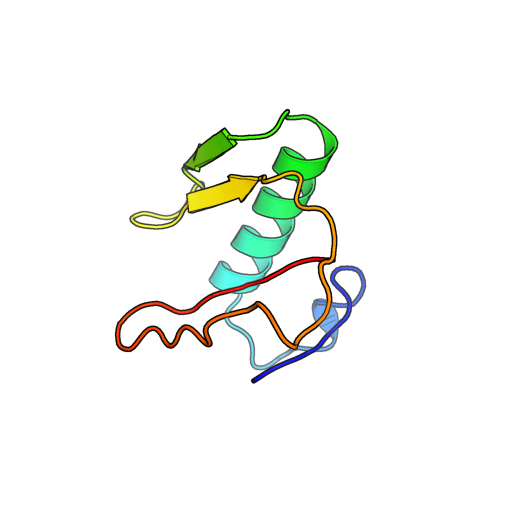0.063 -3.349 -8.119 1.00 70.44 74 TYR A N 1
ATOM 595 C CA . TYR A 1 74 ? 0.460 -3.458 -9.522 1.00 70.44 74 TYR A CA 1
ATOM 596 C C . TYR A 1 74 ? -0.359 -2.481 -10.349 1.00 70.44 74 TYR A C 1
ATOM 598 O O . TYR A 1 74 ? -1.526 -2.256 -9.948 1.00 70.44 74 TYR A O 1
#

Secondary structure (DSSP, 8-state):
-----GGGGGG-TTS-HHHHHHHHHHHHHHHHS-SEEEE-SSTT-EEEE-------GGGPPP---SS-------

Radius of gyration: 13.76 Å; Cα contacts (8 Å, |Δi|>4): 36; chains: 1; bounding box: 32×30×30 Å

Organism: Salmonella enterica I (NCBI:txid59201)